Protein AF-A0A7R6PM69-F1 (afdb_monomer_lite)

Structure (mmCIF, N/CA/C/O backbone):
data_AF-A0A7R6PM69-F1
#
_entry.id   AF-A0A7R6PM69-F1
#
loop_
_atom_site.group_PDB
_atom_site.id
_atom_site.type_symbol
_atom_site.label_atom_id
_atom_site.label_alt_id
_atom_site.label_comp_id
_atom_site.label_asym_id
_atom_site.label_entity_id
_atom_site.label_seq_id
_atom_site.pdbx_PDB_ins_code
_atom_site.Cartn_x
_atom_site.Cartn_y
_atom_site.Cartn_z
_atom_site.occupancy
_atom_site.B_iso_or_equiv
_atom_site.auth_seq_id
_atom_site.auth_comp_id
_atom_site.auth_asym_id
_atom_site.auth_atom_id
_atom_site.pdbx_PDB_model_num
ATOM 1 N N . MET A 1 1 ? -10.890 7.562 1.943 1.00 76.69 1 MET A N 1
ATOM 2 C CA . MET A 1 1 ? -9.844 6.746 2.560 1.00 76.69 1 MET A CA 1
ATOM 3 C C . MET A 1 1 ? -8.668 7.676 2.751 1.00 76.69 1 MET A C 1
ATOM 5 O O . MET A 1 1 ? -8.013 7.996 1.766 1.00 76.69 1 MET A O 1
ATOM 9 N N . ALA A 1 2 ? -8.462 8.187 3.966 1.00 86.56 2 ALA A N 1
ATOM 10 C CA . ALA A 1 2 ? -7.334 9.075 4.227 1.00 86.56 2 ALA A CA 1
ATOM 11 C C . ALA A 1 2 ? -6.039 8.353 3.838 1.00 86.56 2 ALA A C 1
ATOM 13 O O . ALA A 1 2 ? -5.880 7.168 4.123 1.00 86.56 2 ALA A O 1
ATOM 14 N N . THR A 1 3 ? -5.160 9.037 3.109 1.00 90.19 3 THR A N 1
ATOM 15 C CA . THR A 1 3 ? -3.981 8.410 2.509 1.00 90.19 3 THR A CA 1
ATOM 16 C C . THR A 1 3 ? -2.705 9.037 3.047 1.00 90.19 3 THR A C 1
ATOM 18 O O . THR A 1 3 ? -2.580 10.262 3.080 1.00 90.19 3 THR A O 1
ATOM 21 N N . TYR A 1 4 ? -1.737 8.197 3.407 1.00 93.62 4 TYR A N 1
ATOM 22 C CA . TYR A 1 4 ? -0.440 8.608 3.933 1.00 93.62 4 TYR A CA 1
ATOM 23 C C . TYR A 1 4 ? 0.690 7.923 3.171 1.00 93.62 4 TYR A C 1
ATOM 25 O O . TYR A 1 4 ? 0.629 6.723 2.914 1.00 93.62 4 TYR A O 1
ATOM 33 N N . TRP A 1 5 ? 1.736 8.680 2.852 1.00 94.69 5 TRP A N 1
ATOM 34 C CA . TRP A 1 5 ? 2.921 8.183 2.157 1.00 94.69 5 TRP A CA 1
ATOM 35 C C . TRP A 1 5 ? 4.123 8.190 3.095 1.00 94.69 5 TRP A C 1
ATOM 37 O O . TRP A 1 5 ? 4.420 9.205 3.726 1.00 94.69 5 TRP A O 1
ATOM 47 N N . HIS A 1 6 ? 4.825 7.064 3.159 1.00 95.25 6 HIS A N 1
ATOM 48 C CA . HIS A 1 6 ? 6.023 6.860 3.966 1.00 95.25 6 HIS A CA 1
ATOM 49 C C . HIS A 1 6 ? 7.141 6.400 3.043 1.00 95.25 6 HIS A C 1
ATOM 51 O O . HIS A 1 6 ? 6.969 5.440 2.302 1.00 95.25 6 HIS A O 1
ATOM 57 N N . PHE A 1 7 ? 8.286 7.070 3.098 1.00 94.12 7 PHE A N 1
ATOM 58 C CA . PHE A 1 7 ? 9.492 6.658 2.384 1.00 94.12 7 PHE A CA 1
ATOM 59 C C . PHE A 1 7 ? 10.497 6.195 3.429 1.00 94.12 7 PHE A C 1
ATOM 61 O O . PHE A 1 7 ? 10.765 6.924 4.386 1.00 94.12 7 PHE A O 1
ATOM 68 N N . THR A 1 8 ? 10.993 4.971 3.291 1.00 94.88 8 THR A N 1
ATOM 69 C CA . THR A 1 8 ? 11.874 4.352 4.284 1.00 94.88 8 THR A CA 1
ATOM 70 C C . THR A 1 8 ? 12.958 3.540 3.595 1.00 94.88 8 THR A C 1
ATOM 72 O O . THR A 1 8 ? 12.779 3.087 2.465 1.00 94.88 8 THR A O 1
ATOM 75 N N . LYS A 1 9 ? 14.096 3.373 4.262 1.00 94.31 9 LYS A N 1
ATOM 76 C CA . LYS A 1 9 ? 15.147 2.469 3.800 1.00 94.31 9 LYS A CA 1
ATOM 77 C C . LYS A 1 9 ? 14.794 1.027 4.157 1.00 94.31 9 LYS A C 1
ATOM 79 O O . LYS A 1 9 ? 14.044 0.781 5.100 1.00 94.31 9 LYS A O 1
ATOM 84 N N . SER A 1 10 ? 15.373 0.077 3.427 1.00 92.31 10 SER A N 1
ATOM 85 C CA . SER A 1 10 ? 15.152 -1.357 3.658 1.00 92.31 10 SER A CA 1
ATOM 86 C C . SER A 1 10 ? 15.469 -1.795 5.101 1.00 92.31 10 SER A C 1
ATOM 88 O O . SER A 1 10 ? 14.708 -2.553 5.694 1.00 92.31 10 SER A O 1
ATOM 90 N N . ASP A 1 11 ? 16.519 -1.245 5.718 1.00 93.69 11 ASP A N 1
ATOM 91 C CA . ASP A 1 11 ? 16.922 -1.539 7.103 1.00 93.69 11 ASP A CA 1
ATOM 92 C C . ASP A 1 11 ? 16.008 -0.916 8.176 1.00 93.69 11 ASP A C 1
ATOM 94 O O . ASP A 1 11 ? 16.029 -1.330 9.336 1.00 93.69 11 ASP A O 1
ATOM 98 N N . GLU A 1 12 ? 15.166 0.047 7.800 1.00 94.62 12 GLU A N 1
ATOM 99 C CA . GLU A 1 12 ? 14.210 0.721 8.685 1.00 94.62 12 GLU A CA 1
ATOM 100 C C . GLU A 1 12 ? 12.764 0.224 8.503 1.00 94.62 12 GLU A C 1
ATOM 102 O O . GLU A 1 12 ? 11.882 0.596 9.285 1.00 94.62 12 GLU A O 1
ATOM 107 N N . PHE A 1 13 ? 12.515 -0.633 7.507 1.00 94.50 13 PHE A N 1
ATOM 108 C CA . PHE A 1 13 ? 11.180 -1.076 7.103 1.00 94.50 13 PHE A CA 1
ATOM 109 C C . PHE A 1 13 ? 10.368 -1.673 8.262 1.00 94.50 13 PHE A C 1
ATOM 111 O O . PHE A 1 13 ? 9.280 -1.186 8.570 1.00 94.50 13 PHE A O 1
ATOM 118 N N . GLU A 1 14 ? 10.913 -2.668 8.964 1.00 95.75 14 GLU A N 1
ATOM 119 C CA . GLU A 1 14 ? 10.219 -3.350 10.069 1.00 95.75 14 GLU A CA 1
ATOM 120 C C . GLU A 1 14 ? 9.852 -2.395 11.213 1.00 95.75 14 GLU A C 1
ATOM 122 O O . GLU A 1 14 ? 8.760 -2.464 11.793 1.00 95.75 14 GLU A O 1
ATOM 127 N N . ASN A 1 15 ? 10.741 -1.441 11.502 1.00 96.56 15 ASN A N 1
ATOM 128 C CA . ASN A 1 15 ? 10.492 -0.410 12.503 1.00 96.56 15 ASN A CA 1
ATOM 129 C C . ASN A 1 15 ? 9.356 0.516 12.054 1.00 96.56 15 ASN A C 1
ATOM 131 O O . ASN A 1 15 ? 8.470 0.827 12.852 1.00 96.56 15 ASN A O 1
ATOM 135 N N . LYS A 1 16 ? 9.337 0.916 10.775 1.00 96.69 16 LYS A N 1
ATOM 136 C CA . LYS A 1 16 ? 8.274 1.754 10.206 1.00 96.69 16 LYS A CA 1
ATOM 137 C C . LYS A 1 16 ? 6.917 1.049 10.236 1.00 96.69 16 LYS A C 1
ATOM 139 O O . LYS A 1 16 ? 5.933 1.655 10.658 1.00 96.69 16 LYS A O 1
ATOM 144 N N . ILE A 1 17 ? 6.854 -0.223 9.843 1.00 96.88 17 ILE A N 1
ATOM 145 C CA . ILE A 1 17 ? 5.620 -1.020 9.898 1.00 96.88 17 ILE A CA 1
ATOM 146 C C . ILE A 1 17 ? 5.117 -1.144 11.337 1.00 96.88 17 ILE A C 1
ATOM 148 O O . ILE A 1 17 ? 3.930 -0.934 11.593 1.00 96.88 17 ILE A O 1
ATOM 152 N N . SER A 1 18 ? 6.013 -1.426 12.284 1.00 96.25 18 SER A N 1
ATOM 153 C CA . SER A 1 18 ? 5.668 -1.532 13.705 1.00 96.25 18 SER A CA 1
ATOM 154 C C . SER A 1 18 ? 5.126 -0.215 14.268 1.00 96.25 18 SER A C 1
ATOM 156 O O . SER A 1 18 ? 4.111 -0.217 14.963 1.00 96.25 18 SER A O 1
ATOM 158 N N . GLU A 1 19 ? 5.751 0.916 13.926 1.00 96.19 19 GLU A N 1
ATOM 159 C CA . GLU A 1 19 ? 5.307 2.256 14.330 1.00 96.19 19 GLU A CA 1
ATOM 160 C C . GLU A 1 19 ? 3.880 2.562 13.848 1.00 96.19 19 GLU A C 1
ATOM 162 O O . GLU A 1 19 ? 3.085 3.146 14.585 1.00 96.19 19 GLU A O 1
ATOM 167 N N . ILE A 1 20 ? 3.545 2.178 12.611 1.00 95.31 20 ILE A N 1
ATOM 168 C CA . ILE A 1 20 ? 2.207 2.386 12.046 1.00 95.31 20 ILE A CA 1
ATOM 169 C C . ILE A 1 20 ? 1.204 1.449 12.724 1.00 95.31 20 ILE A C 1
ATOM 171 O O . ILE A 1 20 ? 0.188 1.922 13.227 1.00 95.31 20 ILE A O 1
ATOM 175 N N . LYS A 1 21 ? 1.497 0.144 12.805 1.00 95.06 21 LYS A N 1
ATOM 176 C CA . LYS A 1 21 ? 0.588 -0.852 13.401 1.00 95.06 21 LYS A CA 1
ATOM 177 C C . LYS A 1 21 ? 0.236 -0.545 14.857 1.00 95.06 21 LYS A C 1
ATOM 179 O O . LYS A 1 21 ? -0.898 -0.757 15.256 1.00 95.06 21 LYS A O 1
ATOM 184 N N . GLN A 1 22 ? 1.157 0.012 15.643 1.00 95.38 22 GLN A N 1
ATOM 185 C CA . GLN A 1 22 ? 0.880 0.397 17.036 1.00 95.38 22 GLN A CA 1
ATOM 186 C C . GLN A 1 22 ? -0.194 1.489 17.183 1.00 95.38 22 GLN A C 1
ATOM 188 O O . GLN A 1 22 ? -0.733 1.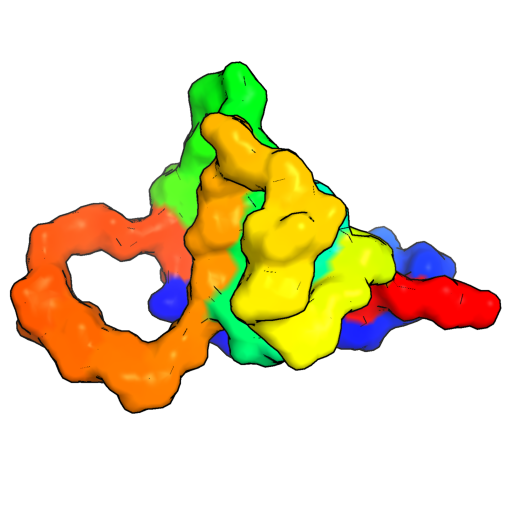664 18.274 1.00 95.38 22 GLN A O 1
ATOM 193 N N . LYS A 1 23 ? -0.510 2.228 16.112 1.00 94.88 23 LYS A N 1
ATOM 194 C CA . LYS A 1 23 ? -1.529 3.289 16.117 1.00 94.88 23 LYS A CA 1
ATOM 195 C C . LYS A 1 23 ? -2.936 2.765 15.810 1.00 94.88 23 LYS A C 1
ATOM 197 O O . LYS A 1 23 ? -3.893 3.508 16.012 1.00 94.88 23 LYS A O 1
ATOM 202 N N . PHE A 1 24 ? -3.074 1.520 15.341 1.00 93.00 24 PHE A N 1
ATOM 203 C CA . PHE A 1 24 ? -4.339 0.976 14.844 1.00 93.00 24 PHE A CA 1
ATOM 204 C C . PHE A 1 24 ? -4.596 -0.437 15.375 1.00 93.00 24 PHE A C 1
ATOM 206 O O . PHE A 1 24 ? -3.796 -1.342 15.167 1.00 93.00 24 PHE A O 1
ATOM 213 N N . GLU A 1 25 ? -5.748 -0.645 16.014 1.00 87.81 25 GLU A N 1
ATOM 214 C CA . GLU A 1 25 ? -6.159 -1.971 16.507 1.00 87.81 25 GLU A CA 1
ATOM 215 C C . GLU A 1 25 ? -6.541 -2.937 15.372 1.00 87.81 25 GLU A C 1
ATOM 217 O O . GLU A 1 25 ? -6.365 -4.146 15.503 1.00 87.81 25 GLU A O 1
ATOM 222 N N . ASP A 1 26 ? -7.043 -2.405 14.254 1.00 92.94 26 ASP A N 1
ATOM 223 C CA . ASP A 1 26 ? -7.510 -3.165 13.095 1.00 92.94 26 ASP A CA 1
ATOM 224 C C . ASP A 1 26 ? -6.751 -2.740 11.833 1.00 92.94 26 ASP A C 1
ATOM 226 O O . ASP A 1 26 ? -7.064 -1.723 11.202 1.00 92.94 26 ASP A O 1
ATOM 230 N N . CYS A 1 27 ? -5.711 -3.507 11.505 1.00 94.19 27 CYS A N 1
ATOM 231 C CA . CYS A 1 27 ? -4.765 -3.170 10.455 1.00 94.19 27 CYS A CA 1
ATOM 232 C C . CYS A 1 27 ? -4.309 -4.401 9.667 1.00 94.19 27 CYS A C 1
ATOM 234 O O . CYS A 1 27 ? -3.845 -5.385 10.249 1.00 94.19 27 CYS A O 1
ATOM 236 N N . SER A 1 28 ? -4.363 -4.311 8.340 1.00 95.56 28 SER A N 1
ATOM 237 C CA . SER A 1 28 ? -3.770 -5.286 7.426 1.00 95.5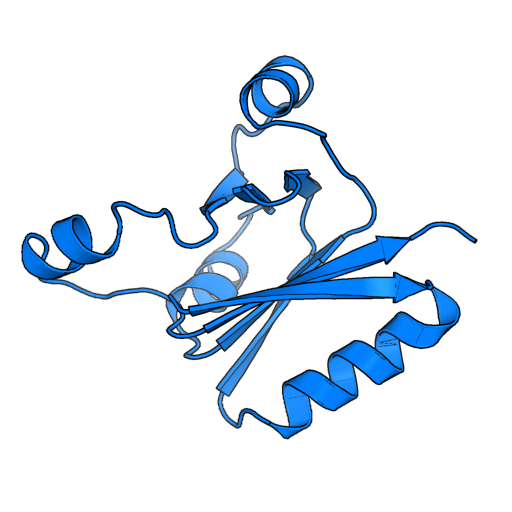6 28 SER A CA 1
ATOM 238 C C . SER A 1 28 ? -2.466 -4.772 6.817 1.00 95.56 28 SER A C 1
ATOM 240 O O . SER A 1 28 ? -2.217 -3.569 6.730 1.00 95.56 28 SER A O 1
ATOM 242 N N . LEU A 1 29 ? -1.612 -5.705 6.400 1.00 96.19 29 LEU A N 1
ATOM 243 C CA . LEU A 1 29 ? -0.359 -5.431 5.702 1.00 96.19 29 LEU A CA 1
ATOM 244 C C . LEU A 1 29 ? -0.344 -6.222 4.398 1.00 96.19 29 LEU A C 1
ATOM 246 O O . LEU A 1 29 ? -0.631 -7.420 4.419 1.00 96.19 29 LEU A O 1
ATOM 250 N N . ILE A 1 30 ? -0.024 -5.553 3.293 1.00 95.44 30 ILE A N 1
ATOM 251 C CA . ILE A 1 30 ? -0.075 -6.134 1.953 1.00 95.44 30 ILE A CA 1
ATOM 252 C C . ILE A 1 30 ? 1.101 -5.635 1.118 1.00 95.44 30 ILE A C 1
ATOM 254 O O . ILE A 1 30 ? 1.441 -4.452 1.155 1.00 95.44 30 ILE A O 1
ATOM 258 N N . GLU A 1 31 ? 1.704 -6.540 0.358 1.00 95.12 31 GLU A N 1
ATOM 259 C CA . GLU A 1 31 ? 2.738 -6.213 -0.618 1.00 95.12 31 GLU A CA 1
ATOM 260 C C . GLU A 1 31 ? 2.109 -5.784 -1.946 1.00 95.12 31 GLU A C 1
ATOM 262 O O . GLU A 1 31 ? 1.134 -6.378 -2.410 1.00 95.12 31 GLU A O 1
ATOM 267 N N . ALA A 1 32 ? 2.658 -4.741 -2.553 1.00 94.44 32 ALA A N 1
ATOM 268 C CA . ALA A 1 32 ? 2.288 -4.286 -3.880 1.00 94.44 32 ALA A CA 1
ATOM 269 C C . ALA A 1 32 ? 3.234 -4.864 -4.932 1.00 94.44 32 ALA A C 1
ATOM 271 O O . ALA A 1 32 ? 4.452 -4.794 -4.782 1.00 94.44 32 ALA A O 1
ATOM 272 N N . ASP A 1 33 ? 2.664 -5.297 -6.056 1.00 92.31 33 ASP A N 1
ATOM 273 C CA . ASP A 1 33 ? 3.436 -5.637 -7.255 1.00 92.31 33 ASP A CA 1
ATOM 274 C C . ASP A 1 33 ? 4.139 -4.381 -7.802 1.00 92.31 33 ASP A C 1
ATOM 276 O O . ASP A 1 33 ? 5.281 -4.434 -8.268 1.00 92.31 33 ASP A O 1
ATOM 280 N N . LEU A 1 34 ? 3.450 -3.235 -7.729 1.00 93.25 34 LEU A N 1
ATOM 281 C CA . LEU A 1 34 ? 3.955 -1.945 -8.184 1.00 93.25 34 LEU A CA 1
ATOM 282 C C . LEU A 1 34 ? 3.292 -0.784 -7.436 1.00 93.25 34 LEU A C 1
ATOM 284 O O . LEU A 1 34 ? 2.066 -0.675 -7.393 1.00 93.25 34 LEU A O 1
ATOM 288 N N . ILE A 1 35 ? 4.099 0.143 -6.927 1.00 94.00 35 ILE A N 1
ATOM 289 C CA . ILE A 1 35 ? 3.631 1.421 -6.388 1.00 94.00 35 ILE A CA 1
ATOM 290 C C . ILE A 1 35 ? 3.663 2.478 -7.492 1.00 94.00 35 ILE A C 1
ATOM 292 O O . ILE A 1 35 ? 4.686 2.692 -8.136 1.00 94.00 35 ILE A O 1
ATOM 296 N N . VAL A 1 36 ? 2.561 3.199 -7.678 1.00 92.75 36 VAL A N 1
ATOM 297 C CA . VAL A 1 36 ? 2.498 4.366 -8.562 1.00 92.75 36 VAL A CA 1
ATOM 298 C C . VAL A 1 36 ? 2.586 5.619 -7.704 1.00 92.75 36 VAL A C 1
ATOM 300 O O . VAL A 1 36 ? 1.679 5.936 -6.929 1.00 92.75 36 VAL A O 1
ATOM 303 N N . LYS A 1 37 ? 3.707 6.330 -7.808 1.00 87.12 37 LYS A N 1
ATOM 304 C CA . LYS A 1 37 ? 4.050 7.431 -6.905 1.00 87.12 37 LYS A CA 1
ATOM 305 C C . LYS A 1 37 ? 2.943 8.489 -6.844 1.00 87.12 37 LYS A C 1
ATOM 307 O O . LYS A 1 37 ? 2.585 9.074 -7.857 1.00 87.12 37 LYS A O 1
ATOM 312 N N . ASN A 1 38 ? 2.462 8.788 -5.634 1.00 85.44 38 ASN A N 1
ATOM 313 C CA . ASN A 1 38 ? 1.372 9.734 -5.342 1.00 85.44 38 ASN A CA 1
ATOM 314 C C . ASN A 1 38 ? -0.015 9.357 -5.896 1.00 85.44 38 ASN A C 1
ATOM 316 O O . ASN A 1 38 ? -0.963 10.103 -5.658 1.00 85.44 38 ASN A O 1
ATOM 320 N N . GLU A 1 39 ? -0.157 8.230 -6.591 1.00 90.00 39 GLU A N 1
ATOM 321 C CA . GLU A 1 39 ? -1.418 7.824 -7.220 1.00 90.00 39 GLU A CA 1
ATOM 322 C C . GLU A 1 39 ? -2.026 6.585 -6.567 1.00 90.00 39 GLU A C 1
ATOM 324 O O . GLU A 1 39 ? -3.244 6.512 -6.429 1.00 90.00 39 GLU A O 1
ATOM 329 N N . GLY A 1 40 ? -1.211 5.619 -6.139 1.00 92.75 40 GLY A N 1
ATOM 330 C CA . GLY A 1 40 ? -1.706 4.388 -5.532 1.00 92.75 40 GLY A CA 1
ATOM 331 C C . GLY A 1 40 ? -0.750 3.214 -5.683 1.00 92.75 40 GLY A C 1
ATOM 332 O O . GLY A 1 40 ? 0.459 3.397 -5.823 1.00 92.75 40 GLY A O 1
ATOM 333 N N . ALA A 1 41 ? -1.293 2.002 -5.676 1.00 94.25 41 ALA A N 1
ATOM 334 C CA . ALA A 1 41 ? -0.528 0.785 -5.919 1.00 94.25 41 ALA A CA 1
ATOM 335 C C . ALA A 1 41 ? -1.374 -0.297 -6.592 1.00 94.25 41 ALA A C 1
ATOM 337 O O . ALA A 1 41 ? -2.578 -0.396 -6.355 1.00 94.25 41 ALA A O 1
ATOM 338 N N . PHE A 1 42 ? -0.722 -1.131 -7.393 1.00 93.12 42 PHE A N 1
ATOM 339 C CA . PHE A 1 42 ? -1.277 -2.383 -7.884 1.00 93.12 42 PHE A CA 1
ATOM 340 C C . PHE A 1 42 ? -0.978 -3.492 -6.881 1.00 93.12 42 PHE A C 1
ATOM 342 O O . PHE A 1 42 ? 0.179 -3.765 -6.564 1.00 93.12 42 PHE A O 1
ATOM 349 N N . VAL A 1 43 ? -2.038 -4.122 -6.385 1.00 92.50 43 VAL A N 1
ATOM 350 C CA . VAL A 1 43 ? -1.983 -5.209 -5.410 1.00 92.50 43 VAL A CA 1
ATOM 351 C C . VAL A 1 43 ? -2.606 -6.444 -6.034 1.00 92.50 43 VAL A C 1
ATOM 353 O O . VAL A 1 43 ? -3.737 -6.391 -6.521 1.00 92.50 43 VAL A O 1
ATOM 356 N N . ARG A 1 44 ? -1.879 -7.558 -6.030 1.00 89.94 44 ARG A N 1
ATOM 357 C CA . ARG A 1 44 ? -2.378 -8.816 -6.577 1.00 89.94 44 ARG A CA 1
ATOM 358 C C . ARG A 1 44 ? -3.411 -9.451 -5.652 1.00 89.94 44 ARG A C 1
ATOM 360 O O . ARG A 1 44 ? -3.220 -9.477 -4.441 1.00 89.94 44 ARG A O 1
ATOM 367 N N . ILE A 1 45 ? -4.487 -9.978 -6.236 1.00 88.12 45 ILE A N 1
ATOM 368 C CA . ILE A 1 45 ? -5.526 -10.730 -5.526 1.00 88.12 45 ILE A CA 1
ATOM 369 C C . ILE A 1 45 ? -5.608 -12.122 -6.136 1.00 88.12 45 ILE A C 1
ATOM 371 O O . ILE A 1 45 ? -6.197 -12.309 -7.200 1.00 88.12 45 ILE A O 1
ATOM 375 N N . GLU A 1 46 ? -5.026 -13.106 -5.459 1.00 88.44 46 GLU A N 1
ATOM 376 C CA . GLU A 1 46 ? -5.043 -14.496 -5.922 1.00 88.44 46 GLU A CA 1
ATOM 377 C C . GLU A 1 46 ? -6.168 -15.287 -5.250 1.00 88.44 46 GLU A C 1
ATOM 379 O O . GLU A 1 46 ? -6.716 -16.232 -5.823 1.00 88.44 46 GLU A O 1
ATOM 384 N N . ASN A 1 47 ? -6.540 -14.899 -4.028 1.00 89.19 47 ASN A N 1
ATOM 385 C CA . ASN A 1 47 ? -7.532 -15.603 -3.231 1.00 89.19 47 ASN A CA 1
ATOM 386 C C . ASN A 1 47 ? -8.410 -14.653 -2.388 1.00 89.19 47 ASN A C 1
ATOM 388 O O . ASN A 1 47 ? -8.277 -13.429 -2.404 1.00 89.19 47 ASN A O 1
ATOM 392 N N . LYS A 1 48 ? -9.359 -15.243 -1.650 1.00 89.69 48 LYS A N 1
ATOM 393 C CA . LYS A 1 48 ? -10.300 -14.511 -0.789 1.00 89.69 48 LYS A CA 1
ATOM 394 C C . LYS A 1 48 ? -9.596 -13.744 0.333 1.00 89.69 48 LYS A C 1
ATOM 396 O O . LYS A 1 48 ? -10.018 -12.637 0.636 1.00 89.69 48 LYS A O 1
ATOM 401 N N . GLU A 1 49 ? -8.558 -14.312 0.937 1.00 91.06 49 GLU A N 1
ATOM 402 C CA . GLU A 1 49 ? -7.831 -13.692 2.049 1.00 91.06 49 GLU A CA 1
ATOM 403 C C . GLU A 1 49 ? -7.148 -12.389 1.609 1.00 91.06 49 GLU A C 1
ATOM 405 O O . GLU A 1 49 ? -7.173 -11.401 2.340 1.00 91.06 49 GLU A O 1
ATOM 410 N N . ASP A 1 50 ? -6.610 -12.348 0.386 1.00 88.88 50 ASP A N 1
ATOM 411 C CA . ASP A 1 50 ? -6.009 -11.132 -0.177 1.00 88.88 50 ASP A CA 1
ATOM 412 C C . ASP A 1 50 ? -7.054 -10.017 -0.323 1.00 88.88 50 ASP A C 1
ATOM 414 O O . ASP A 1 50 ? -6.827 -8.871 0.070 1.00 88.88 50 ASP A O 1
ATOM 418 N N . ALA A 1 51 ? -8.244 -10.368 -0.820 1.00 87.31 51 ALA A N 1
ATOM 419 C CA . ALA A 1 51 ? -9.360 -9.433 -0.920 1.00 87.31 51 ALA A CA 1
ATOM 420 C C . ALA A 1 51 ? -9.841 -8.963 0.465 1.00 87.31 51 ALA A C 1
ATOM 422 O O . ALA A 1 51 ? -10.144 -7.782 0.649 1.00 87.31 51 ALA A O 1
ATOM 423 N N . GLU A 1 52 ? -9.889 -9.860 1.452 1.00 90.12 52 GLU A N 1
ATOM 424 C CA . GLU A 1 52 ? -10.287 -9.534 2.825 1.00 90.12 52 GLU A CA 1
ATOM 425 C C . GLU A 1 52 ? -9.311 -8.558 3.489 1.00 90.12 52 GLU A C 1
ATOM 427 O O . GLU A 1 52 ? -9.762 -7.604 4.126 1.00 90.12 52 GLU A O 1
ATOM 432 N N . LYS A 1 53 ? -7.998 -8.709 3.262 1.00 90.44 53 LYS A N 1
ATOM 433 C CA . LYS A 1 53 ? -6.978 -7.771 3.761 1.00 90.44 53 LYS A CA 1
ATOM 434 C C . LYS A 1 53 ? -7.231 -6.337 3.288 1.00 90.44 53 LYS A C 1
ATOM 436 O O . LYS A 1 53 ? -7.011 -5.406 4.057 1.00 90.44 53 LYS A O 1
ATOM 441 N N . ILE A 1 54 ? -7.718 -6.139 2.062 1.00 87.69 54 ILE A N 1
ATOM 442 C CA . ILE A 1 54 ? -8.016 -4.798 1.524 1.00 87.69 54 ILE A CA 1
ATOM 443 C C . ILE A 1 54 ? -9.372 -4.275 2.011 1.00 87.69 54 ILE A C 1
ATOM 445 O O . ILE A 1 54 ? -9.514 -3.089 2.313 1.00 87.69 54 ILE A O 1
ATOM 449 N N . LEU A 1 55 ? -10.391 -5.138 2.029 1.00 85.94 55 LEU A N 1
ATOM 450 C CA . LEU A 1 55 ? -11.788 -4.708 2.126 1.00 85.94 55 LEU A CA 1
ATOM 451 C C . LEU A 1 55 ? -12.369 -4.755 3.542 1.00 85.94 55 LEU A C 1
ATOM 453 O O . LEU A 1 55 ? -13.342 -4.049 3.801 1.00 85.94 55 LEU A O 1
ATOM 457 N N . LEU A 1 56 ? -11.828 -5.591 4.434 1.00 89.75 56 LEU A N 1
ATOM 458 C CA . LEU A 1 56 ? -12.431 -5.862 5.746 1.00 89.75 56 LEU A CA 1
ATOM 459 C C . LEU A 1 56 ? -11.710 -5.207 6.928 1.00 89.75 56 LEU A C 1
ATOM 461 O O . LEU A 1 56 ? -12.184 -5.334 8.054 1.00 89.75 56 LEU A O 1
ATOM 465 N N . HIS A 1 57 ? -10.616 -4.487 6.682 1.00 90.50 57 HIS A N 1
ATOM 466 C CA . HIS A 1 57 ? -9.859 -3.784 7.716 1.00 90.50 57 HIS A CA 1
ATOM 467 C C . HIS A 1 57 ? -10.081 -2.273 7.649 1.00 90.50 57 HIS A C 1
ATOM 469 O O . HIS A 1 57 ? -10.174 -1.686 6.570 1.00 90.50 57 HIS A O 1
ATOM 475 N N . ASN A 1 58 ? -10.131 -1.620 8.811 1.00 90.88 58 ASN A N 1
ATOM 476 C CA . ASN A 1 58 ? -10.236 -0.163 8.897 1.00 90.88 58 ASN A CA 1
ATOM 477 C C . ASN A 1 58 ? -8.972 0.548 8.394 1.00 90.88 58 ASN A C 1
ATOM 479 O O . ASN A 1 58 ? -9.091 1.636 7.827 1.00 90.88 58 ASN A O 1
ATOM 483 N N . THR A 1 59 ? -7.797 -0.059 8.566 1.00 93.38 59 THR A N 1
ATOM 484 C CA . THR A 1 59 ? -6.521 0.476 8.081 1.00 93.38 59 THR A CA 1
ATOM 485 C C . THR A 1 59 ? -5.798 -0.565 7.236 1.00 93.38 59 THR A C 1
ATOM 487 O O . THR A 1 59 ? -5.632 -1.706 7.658 1.00 93.38 59 THR A O 1
ATOM 490 N N . VAL A 1 60 ? -5.304 -0.161 6.069 1.00 95.06 60 VAL A N 1
ATOM 491 C CA . VAL A 1 60 ? -4.440 -0.995 5.225 1.00 95.06 60 VAL A CA 1
ATOM 492 C C . VAL A 1 60 ? -3.064 -0.354 5.090 1.00 95.06 60 VAL A C 1
ATOM 494 O O . VAL A 1 60 ? -2.938 0.850 4.858 1.00 95.06 60 VAL A O 1
ATOM 497 N N . ILE A 1 61 ? -2.018 -1.157 5.244 1.00 96.94 61 ILE A N 1
ATOM 498 C CA . ILE A 1 61 ? -0.645 -0.775 4.926 1.00 96.94 61 ILE A CA 1
ATOM 499 C C . ILE A 1 61 ? -0.257 -1.505 3.646 1.00 96.9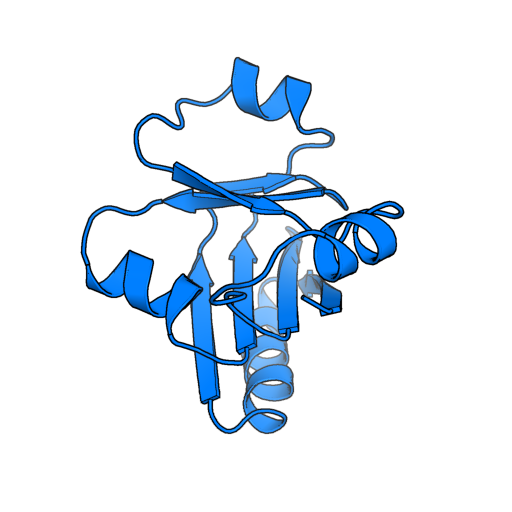4 61 ILE A C 1
ATOM 501 O O . ILE A 1 61 ? -0.256 -2.733 3.612 1.00 96.94 61 ILE A O 1
ATOM 505 N N . ILE A 1 62 ? 0.084 -0.748 2.609 1.00 96.56 62 ILE A N 1
ATOM 506 C CA . ILE A 1 62 ? 0.555 -1.272 1.329 1.00 96.56 62 ILE A CA 1
ATOM 507 C C . ILE A 1 62 ? 2.029 -0.922 1.198 1.00 96.56 62 ILE A C 1
ATOM 509 O O . ILE A 1 62 ? 2.381 0.255 1.267 1.00 96.56 62 ILE A O 1
ATOM 513 N N . TYR A 1 63 ? 2.893 -1.916 1.016 1.00 96.88 63 TYR A N 1
ATOM 514 C CA . TYR A 1 63 ? 4.332 -1.698 0.891 1.00 96.88 63 TYR A CA 1
ATOM 515 C C . TYR A 1 63 ? 4.899 -2.256 -0.409 1.00 96.88 63 TYR A C 1
ATOM 517 O O . TYR A 1 63 ? 4.317 -3.148 -1.012 1.00 96.88 63 TYR A O 1
ATOM 525 N N . GLY A 1 64 ? 6.044 -1.730 -0.836 1.00 95.31 64 GLY A N 1
ATOM 526 C CA . GLY A 1 64 ? 6.733 -2.217 -2.025 1.00 95.31 64 GLY A CA 1
ATOM 527 C C . GLY A 1 64 ? 7.989 -1.416 -2.348 1.00 95.31 64 GLY A C 1
ATOM 528 O O . GLY A 1 64 ? 8.177 -0.295 -1.867 1.00 95.31 64 GLY A O 1
ATOM 529 N N . GLU A 1 65 ? 8.842 -2.012 -3.173 1.00 94.38 65 GLU A N 1
ATOM 530 C CA . GLU A 1 65 ? 10.103 -1.431 -3.658 1.00 94.38 65 GLU A CA 1
ATOM 531 C C . GLU A 1 65 ? 10.045 -1.020 -5.138 1.00 94.38 65 GLU A C 1
ATOM 533 O O . GLU A 1 65 ? 10.757 -0.111 -5.566 1.00 94.38 65 GLU A O 1
ATOM 538 N N . ASN A 1 66 ? 9.154 -1.640 -5.918 1.00 91.69 66 ASN A N 1
ATOM 539 C CA . ASN A 1 66 ? 8.953 -1.313 -7.325 1.00 91.69 66 ASN A CA 1
ATOM 540 C C . ASN A 1 66 ? 8.091 -0.057 -7.452 1.00 91.69 66 ASN A C 1
ATOM 542 O O . ASN A 1 66 ? 6.948 -0.031 -6.989 1.00 91.69 66 ASN A O 1
ATOM 546 N N . ILE A 1 67 ? 8.623 0.979 -8.104 1.00 90.88 67 ILE A N 1
ATOM 547 C CA . ILE A 1 67 ? 7.960 2.280 -8.227 1.00 90.88 67 ILE A CA 1
ATOM 548 C C . ILE A 1 67 ? 7.854 2.673 -9.698 1.00 90.88 67 ILE A C 1
ATOM 550 O O . ILE A 1 67 ? 8.852 2.700 -10.417 1.00 90.88 67 ILE A O 1
ATOM 554 N N . ALA A 1 68 ? 6.653 3.054 -10.121 1.00 90.81 68 ALA A N 1
ATOM 555 C CA . ALA A 1 68 ? 6.410 3.753 -11.372 1.00 90.81 68 ALA A CA 1
ATOM 556 C C . ALA A 1 68 ? 6.127 5.240 -11.118 1.00 90.81 68 ALA A C 1
ATOM 558 O O . ALA A 1 68 ? 5.455 5.616 -10.153 1.00 90.81 68 ALA A O 1
ATOM 559 N N . ASP A 1 69 ? 6.609 6.086 -12.028 1.00 85.94 69 ASP A N 1
ATOM 560 C CA . ASP A 1 69 ? 6.428 7.543 -11.966 1.00 85.94 69 ASP A CA 1
ATOM 561 C C . ASP A 1 69 ? 5.036 8.017 -12.419 1.00 85.94 69 ASP A C 1
ATOM 563 O O . ASP A 1 69 ? 4.742 9.207 -12.324 1.00 85.94 69 ASP A O 1
ATOM 567 N N . GLY A 1 70 ? 4.185 7.115 -12.916 1.00 86.19 70 GLY A N 1
ATOM 568 C CA . GLY A 1 70 ? 2.819 7.451 -13.307 1.00 86.19 70 GLY A CA 1
ATOM 569 C C . GLY A 1 70 ? 1.988 6.247 -13.741 1.00 86.19 70 GLY A C 1
ATOM 570 O O . GLY A 1 70 ? 2.526 5.244 -14.224 1.00 86.19 70 GLY A O 1
ATOM 571 N N . TYR A 1 71 ? 0.670 6.358 -13.578 1.00 85.62 71 TYR A N 1
ATOM 572 C CA . TYR A 1 71 ? -0.268 5.255 -13.811 1.00 85.62 71 TYR A CA 1
ATOM 573 C C . TYR A 1 71 ? -0.296 4.776 -15.265 1.00 85.62 71 TYR A C 1
ATOM 575 O O . TYR A 1 71 ? -0.243 3.574 -15.515 1.00 85.62 71 TYR A O 1
ATOM 583 N N . GLU A 1 72 ? -0.314 5.694 -16.237 1.00 85.94 72 GLU A N 1
ATOM 584 C CA . GLU A 1 72 ? -0.355 5.325 -17.661 1.00 85.94 72 GLU A CA 1
ATOM 585 C C . GLU A 1 72 ? 0.862 4.501 -18.082 1.00 85.94 72 GLU A C 1
ATOM 587 O O . GLU A 1 72 ? 0.747 3.552 -18.852 1.00 85.94 72 GLU A O 1
ATOM 592 N N . LYS A 1 73 ? 2.044 4.842 -17.564 1.00 82.19 73 LYS A N 1
ATOM 593 C CA . LYS A 1 73 ? 3.258 4.080 -17.851 1.00 82.19 73 LYS A CA 1
ATOM 594 C C . LYS A 1 73 ? 3.179 2.686 -17.226 1.00 82.19 73 LYS A C 1
ATOM 596 O O . LYS A 1 73 ? 3.473 1.704 -17.898 1.00 82.19 73 LYS A O 1
ATOM 601 N N . ALA A 1 74 ? 2.710 2.604 -15.980 1.00 86.00 74 ALA A N 1
ATOM 602 C CA . ALA A 1 74 ? 2.551 1.346 -15.261 1.00 86.00 74 ALA A CA 1
ATOM 603 C C . ALA A 1 74 ? 1.665 0.345 -16.021 1.00 86.00 74 ALA A C 1
ATOM 605 O O . ALA A 1 74 ? 2.099 -0.774 -16.278 1.00 86.00 74 ALA A O 1
ATOM 606 N N . ILE A 1 75 ? 0.460 0.743 -16.441 1.00 85.12 75 ILE A N 1
ATOM 607 C CA . ILE A 1 75 ? -0.486 -0.171 -17.117 1.00 85.12 75 ILE A CA 1
ATOM 608 C C . ILE A 1 75 ? -0.017 -0.654 -18.494 1.00 85.12 75 ILE A C 1
ATOM 610 O O . ILE A 1 75 ? -0.528 -1.650 -18.994 1.00 85.12 75 ILE A O 1
ATOM 614 N N . ASN A 1 76 ? 0.928 0.052 -19.119 1.00 84.06 76 ASN A N 1
ATOM 615 C CA . ASN A 1 76 ? 1.480 -0.325 -20.419 1.00 84.06 76 ASN A CA 1
ATOM 616 C C . ASN A 1 76 ? 2.690 -1.265 -20.300 1.00 84.06 76 ASN A C 1
ATOM 618 O O . ASN A 1 76 ? 3.003 -1.973 -21.255 1.00 84.06 76 ASN A O 1
ATOM 622 N N . GLU A 1 77 ? 3.385 -1.254 -19.161 1.00 81.69 77 GLU A N 1
ATOM 623 C CA . GLU A 1 77 ? 4.639 -1.992 -18.958 1.00 81.69 77 GLU A CA 1
ATOM 624 C C . GLU A 1 77 ? 4.458 -3.296 -18.164 1.00 81.69 77 GLU A C 1
ATOM 626 O O . GLU A 1 77 ? 5.338 -4.155 -18.202 1.00 81.69 77 GLU A O 1
ATOM 631 N N . PHE A 1 78 ? 3.323 -3.474 -17.483 1.00 76.00 78 PHE A N 1
ATOM 632 C CA . PHE A 1 78 ? 3.080 -4.596 -16.575 1.00 76.00 78 PHE A CA 1
ATOM 633 C C . PHE A 1 78 ? 1.735 -5.283 -16.855 1.00 76.00 78 PHE A C 1
ATOM 635 O O . PHE A 1 78 ? 0.751 -4.638 -17.216 1.00 76.00 78 PHE A O 1
ATOM 642 N N . ASP A 1 79 ? 1.686 -6.606 -16.665 1.00 78.69 79 ASP A N 1
ATOM 643 C CA . ASP A 1 79 ? 0.439 -7.377 -16.710 1.00 78.69 79 ASP A CA 1
ATOM 644 C C . ASP A 1 79 ? -0.238 -7.362 -15.333 1.00 78.69 79 ASP A C 1
ATOM 646 O O . ASP A 1 79 ? 0.317 -7.836 -14.343 1.00 78.69 79 ASP A O 1
ATOM 650 N N . PHE A 1 80 ? -1.455 -6.822 -15.294 1.00 73.88 80 PHE A N 1
ATOM 651 C CA . PHE A 1 80 ? -2.268 -6.654 -14.091 1.00 73.88 80 PHE A CA 1
ATOM 652 C C . PHE A 1 80 ? -3.573 -7.454 -14.138 1.00 73.88 80 PHE A C 1
ATOM 654 O O . PHE A 1 80 ? -4.532 -7.106 -13.450 1.00 73.88 80 PHE A O 1
ATOM 661 N N . SER A 1 81 ? -3.644 -8.523 -14.938 1.00 70.19 81 SER A N 1
ATOM 662 C CA . SER A 1 81 ? -4.867 -9.319 -15.139 1.00 70.19 81 SER A CA 1
ATOM 663 C C . SER A 1 81 ? -5.552 -9.824 -13.852 1.00 70.19 81 SER A C 1
ATOM 665 O O . SER A 1 81 ? -6.752 -10.100 -13.880 1.00 70.19 81 SER A O 1
ATOM 667 N N . GLN A 1 82 ? -4.836 -9.891 -12.722 1.00 69.25 82 GLN A N 1
ATOM 668 C CA . GLN A 1 82 ? -5.368 -10.233 -11.392 1.00 69.25 82 GLN A CA 1
ATOM 669 C C . GLN A 1 82 ? -5.037 -9.198 -10.299 1.00 69.25 82 GLN A C 1
ATOM 671 O O . GLN A 1 82 ? -5.020 -9.526 -9.111 1.00 69.25 82 GLN A O 1
ATOM 676 N N . ALA A 1 83 ? -4.757 -7.948 -10.672 1.00 80.12 83 ALA A N 1
ATOM 677 C CA . ALA A 1 83 ? -4.439 -6.895 -9.714 1.00 80.12 83 ALA A CA 1
ATOM 678 C C . ALA A 1 83 ? -5.615 -5.936 -9.491 1.00 80.12 83 ALA A C 1
ATOM 680 O O . ALA A 1 83 ? -6.350 -5.568 -10.407 1.00 80.12 83 ALA A O 1
ATOM 681 N N . VAL A 1 84 ? -5.753 -5.489 -8.248 1.00 87.94 84 VAL A N 1
ATOM 682 C CA . VAL A 1 84 ? -6.594 -4.360 -7.862 1.00 87.94 84 VAL A CA 1
ATOM 683 C C . VAL A 1 84 ? -5.705 -3.131 -7.756 1.00 87.94 84 VAL A C 1
ATOM 685 O O . VAL A 1 84 ? -4.660 -3.161 -7.107 1.00 87.94 84 VAL A O 1
ATOM 688 N N . PHE A 1 85 ? -6.132 -2.031 -8.371 1.00 90.62 85 PHE A N 1
ATOM 689 C CA . PHE A 1 85 ? -5.494 -0.741 -8.151 1.00 90.62 85 PHE A CA 1
ATOM 690 C C . PHE A 1 85 ? -6.107 -0.065 -6.922 1.00 90.62 85 PHE A C 1
ATOM 692 O O . PHE A 1 85 ? -7.273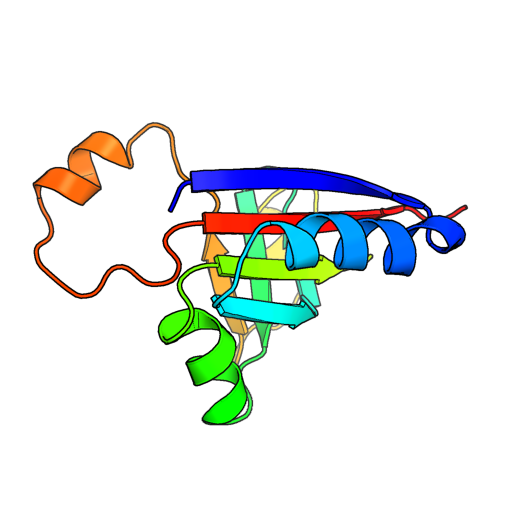 0.336 -6.939 1.00 90.62 85 PHE A O 1
ATOM 699 N N . VAL A 1 86 ? -5.324 0.061 -5.854 1.00 90.06 86 VAL A N 1
ATOM 700 C CA . VAL A 1 86 ? -5.705 0.815 -4.658 1.00 90.06 86 VAL A CA 1
ATOM 701 C C . VAL A 1 86 ? -5.233 2.252 -4.837 1.00 90.06 86 VAL A C 1
ATOM 703 O O . VAL A 1 86 ? -4.051 2.554 -4.677 1.00 90.06 86 VAL A O 1
ATOM 706 N N . SER A 1 87 ? -6.159 3.140 -5.195 1.00 87.81 87 SER A N 1
ATOM 707 C CA . SER A 1 87 ? -5.859 4.551 -5.435 1.00 87.81 87 SER A CA 1
ATOM 708 C C . SER A 1 87 ? -5.716 5.337 -4.133 1.00 87.81 87 SER A C 1
ATOM 710 O O . SER A 1 87 ? -6.548 5.221 -3.227 1.00 87.81 87 SER A O 1
ATOM 712 N N . ALA A 1 88 ? -4.722 6.217 -4.085 1.00 83.19 88 ALA A N 1
ATOM 713 C CA . ALA A 1 88 ? -4.676 7.313 -3.134 1.00 83.19 88 ALA A CA 1
ATOM 714 C C . ALA A 1 88 ? -5.892 8.235 -3.317 1.00 83.19 88 ALA A C 1
ATOM 716 O O . ALA A 1 88 ? -6.465 8.345 -4.403 1.00 83.19 88 ALA A O 1
ATOM 717 N N . GLU A 1 89 ? -6.291 8.915 -2.246 1.00 78.00 89 GLU A N 1
ATOM 718 C CA . GLU A 1 89 ? -7.414 9.845 -2.305 1.00 78.00 89 GLU A CA 1
ATOM 719 C C . GLU A 1 89 ? -7.172 10.974 -3.325 1.00 78.00 89 GLU A C 1
ATOM 721 O O . GLU A 1 89 ? -6.197 11.723 -3.232 1.00 78.00 89 GLU A O 1
ATOM 726 N N . SER A 1 90 ? -8.074 11.105 -4.303 1.00 69.25 90 SER A N 1
ATOM 727 C CA . SER A 1 90 ? -8.017 12.169 -5.307 1.00 69.25 90 SER A CA 1
ATOM 728 C C . SER A 1 90 ? -8.541 13.498 -4.745 1.00 69.25 90 SER A C 1
ATOM 730 O O . SER A 1 90 ? -9.331 13.540 -3.802 1.00 69.25 90 SER A O 1
ATOM 732 N N . LYS A 1 91 ? -8.181 14.616 -5.388 1.00 61.00 91 LYS A N 1
ATOM 733 C CA . LYS A 1 91 ? -8.733 15.943 -5.052 1.00 61.00 91 LYS A CA 1
ATOM 734 C C . LYS A 1 91 ? -10.247 16.064 -5.310 1.00 61.00 91 LYS A C 1
ATOM 736 O O . LYS A 1 91 ? -10.855 17.009 -4.818 1.00 61.00 91 LYS A O 1
ATOM 741 N N . THR A 1 92 ? -10.852 15.157 -6.084 1.00 61.91 92 THR A N 1
ATOM 742 C CA . THR A 1 92 ? -12.305 15.121 -6.357 1.00 61.91 92 THR A CA 1
ATOM 743 C C . THR A 1 92 ? -13.062 14.155 -5.450 1.00 61.91 92 THR A C 1
ATOM 745 O O . THR A 1 92 ? -14.296 14.169 -5.446 1.00 61.91 92 THR A O 1
ATOM 748 N N . ALA A 1 93 ? -12.351 13.371 -4.634 1.00 62.00 93 ALA A N 1
ATOM 749 C CA . ALA A 1 93 ? -12.931 12.327 -3.798 1.00 62.00 93 ALA A CA 1
ATOM 750 C C . ALA A 1 93 ? -14.004 12.855 -2.829 1.00 62.00 93 ALA A C 1
ATOM 752 O O . ALA A 1 93 ? -14.950 12.140 -2.511 1.00 62.00 93 ALA A O 1
ATOM 753 N N . ASP A 1 94 ? -13.923 14.116 -2.395 1.00 59.75 94 ASP A N 1
ATOM 754 C CA . ASP A 1 94 ? -14.933 14.742 -1.529 1.00 59.75 94 ASP A CA 1
ATOM 755 C C . ASP A 1 94 ? -16.312 14.893 -2.187 1.00 59.75 94 ASP A C 1
ATOM 757 O O . ASP A 1 94 ? -17.334 14.912 -1.495 1.00 59.75 94 ASP A O 1
ATOM 761 N N . ILE A 1 95 ? -16.357 15.017 -3.516 1.00 62.97 95 ILE A N 1
ATOM 762 C CA . ILE A 1 95 ? -17.607 15.050 -4.283 1.00 62.97 95 ILE A CA 1
ATOM 763 C C . ILE A 1 95 ? -18.121 13.618 -4.455 1.00 62.97 95 ILE A C 1
ATOM 765 O O . ILE A 1 95 ? -19.288 13.346 -4.184 1.00 62.97 95 ILE A O 1
ATOM 769 N N . GLU A 1 96 ? -17.242 12.688 -4.828 1.00 62.25 96 GLU A N 1
ATOM 770 C CA . GLU A 1 96 ? -17.573 11.276 -5.068 1.00 62.25 96 GLU A CA 1
ATOM 771 C C . GLU A 1 96 ? -18.109 10.582 -3.804 1.00 62.25 96 GLU A C 1
ATOM 773 O O . GLU A 1 96 ? -19.147 9.921 -3.851 1.00 62.25 96 GLU A O 1
ATOM 778 N N . LYS A 1 97 ? -17.494 10.831 -2.640 1.00 62.72 97 LYS A N 1
ATOM 779 C CA . LYS A 1 97 ? -17.939 10.316 -1.330 1.00 62.72 97 LYS A CA 1
ATOM 780 C C . LYS A 1 97 ? -19.317 10.824 -0.899 1.00 62.72 97 LYS A C 1
ATOM 782 O O . LYS A 1 97 ? -19.971 10.187 -0.081 1.00 62.72 97 LYS A O 1
ATOM 787 N N . LYS A 1 98 ? -19.765 11.979 -1.408 1.00 62.69 98 LYS A N 1
ATOM 788 C CA . LYS A 1 98 ? -21.113 12.518 -1.135 1.00 62.69 98 LYS A CA 1
ATOM 789 C C . LYS A 1 98 ? -22.177 11.938 -2.065 1.00 62.69 98 LYS A C 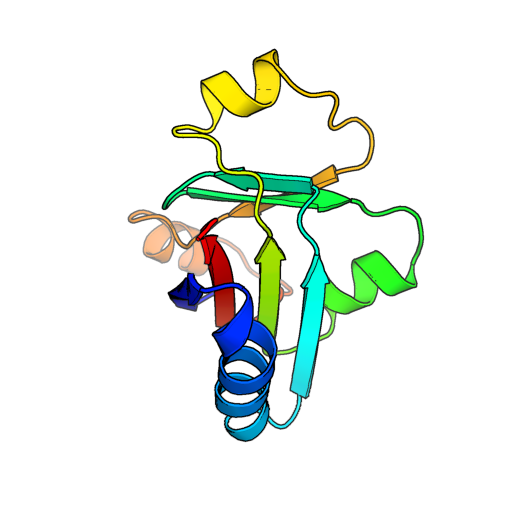1
ATOM 791 O O . LYS A 1 98 ? -23.360 12.029 -1.750 1.00 62.69 98 LYS A O 1
ATOM 796 N N . LEU A 1 99 ? -21.766 11.387 -3.206 1.00 55.97 99 LEU A N 1
ATOM 797 C CA . LEU A 1 99 ? -22.658 10.893 -4.255 1.00 55.97 99 LEU A CA 1
ATOM 798 C C . LEU A 1 99 ? -22.870 9.375 -4.196 1.00 55.97 99 LEU A C 1
ATOM 800 O O . LEU A 1 99 ? -23.835 8.879 -4.773 1.00 55.97 99 LEU A O 1
ATOM 804 N N . ILE A 1 100 ? -21.998 8.640 -3.502 1.00 57.69 100 ILE A N 1
ATOM 805 C CA . ILE A 1 100 ? -22.011 7.175 -3.453 1.00 57.69 100 ILE A CA 1
ATOM 806 C C . ILE A 1 100 ? -22.350 6.703 -2.030 1.00 57.69 100 ILE A C 1
ATOM 808 O O . ILE A 1 100 ? -21.717 7.094 -1.055 1.00 57.69 100 ILE A O 1
ATOM 812 N N . SER A 1 101 ? -23.360 5.839 -1.912 1.00 47.28 101 SER A N 1
ATOM 813 C CA . SER A 1 101 ? -23.777 5.180 -0.667 1.00 47.28 101 SER A CA 1
ATOM 814 C C . SER A 1 101 ? -23.349 3.707 -0.706 1.00 47.28 101 SER A C 1
ATOM 816 O O . SER A 1 101 ? -23.750 2.989 -1.620 1.00 47.28 101 SER A O 1
ATOM 818 N N . GLY A 1 102 ? -22.525 3.244 0.246 1.00 53.53 102 GLY A N 1
ATOM 819 C CA . GLY A 1 102 ? -22.048 1.852 0.288 1.00 53.53 102 GLY A CA 1
ATOM 820 C C . GLY A 1 102 ? -20.795 1.629 1.144 1.00 53.53 102 GLY A C 1
ATOM 821 O O . GLY A 1 102 ? -20.299 2.564 1.771 1.00 53.53 102 GLY A O 1
ATOM 822 N N . VAL A 1 103 ? -20.300 0.383 1.196 1.00 53.88 103 VAL A N 1
ATOM 823 C CA . VAL A 1 103 ? -19.090 -0.010 1.945 1.00 53.88 103 VAL A CA 1
ATOM 824 C C . VAL A 1 103 ? -17.880 0.678 1.323 1.00 53.88 103 VAL A C 1
ATOM 826 O O . VAL A 1 103 ? -17.440 0.343 0.228 1.00 53.88 103 VAL A O 1
ATOM 829 N N . HIS A 1 104 ? -17.370 1.676 2.031 1.00 66.06 104 HIS A N 1
ATOM 830 C CA . HIS A 1 104 ? -16.061 2.243 1.765 1.00 66.06 104 HIS A CA 1
ATOM 831 C C . HIS A 1 104 ? -15.070 1.224 2.337 1.00 66.06 104 HIS A C 1
ATOM 833 O O . HIS A 1 104 ? -15.318 0.756 3.446 1.00 66.06 104 HIS A O 1
ATOM 839 N N . GLY A 1 105 ? -14.041 0.824 1.581 1.00 74.12 105 GLY A N 1
ATOM 840 C CA . GLY A 1 105 ? -12.986 -0.081 2.062 1.00 74.12 105 GLY A CA 1
ATOM 841 C C . GLY A 1 105 ? -12.227 0.505 3.260 1.00 74.12 105 GLY A C 1
ATOM 842 O O . GLY A 1 105 ? -12.807 1.187 4.105 1.00 74.12 105 GLY A O 1
ATOM 843 N N . ALA A 1 106 ? -10.914 0.302 3.343 1.00 87.31 106 ALA A N 1
ATOM 844 C CA . ALA A 1 106 ? -10.145 0.891 4.437 1.00 87.31 106 ALA A CA 1
ATOM 845 C C . ALA A 1 106 ? -10.434 2.402 4.613 1.00 87.31 106 ALA A C 1
ATOM 847 O O . ALA A 1 106 ? -10.549 3.179 3.657 1.00 87.31 106 ALA A O 1
ATOM 848 N N . LYS A 1 107 ? -10.600 2.831 5.866 1.00 87.75 107 LYS A N 1
ATOM 849 C CA . LYS A 1 107 ? -10.748 4.247 6.226 1.00 87.75 107 LYS A CA 1
ATOM 850 C C . LYS A 1 107 ? -9.428 4.977 6.040 1.00 87.75 107 LYS A C 1
ATOM 852 O O . LYS A 1 107 ? -9.446 6.132 5.609 1.00 87.75 107 LYS A O 1
ATOM 857 N N . GLU A 1 108 ? -8.323 4.287 6.308 1.00 91.12 108 GLU A N 1
ATOM 858 C CA . GLU A 1 108 ? -6.962 4.796 6.190 1.00 91.12 108 GLU A CA 1
ATOM 859 C C . GLU A 1 108 ? -6.087 3.850 5.362 1.00 91.12 108 GLU A C 1
ATOM 861 O O . GLU A 1 108 ? -6.155 2.630 5.505 1.00 91.12 108 GLU A O 1
ATOM 866 N N . CYS A 1 109 ? -5.255 4.420 4.495 1.00 93.81 109 CYS A N 1
ATOM 867 C CA . CYS A 1 109 ? -4.292 3.691 3.681 1.00 93.81 109 CYS A CA 1
ATOM 868 C C . CYS A 1 109 ? -2.902 4.298 3.843 1.00 93.81 109 CYS A C 1
ATOM 870 O O . CYS A 1 109 ? -2.698 5.493 3.618 1.00 93.81 109 CYS A O 1
ATOM 872 N N . HIS A 1 110 ? -1.938 3.463 4.213 1.00 95.81 110 HIS A N 1
ATOM 873 C C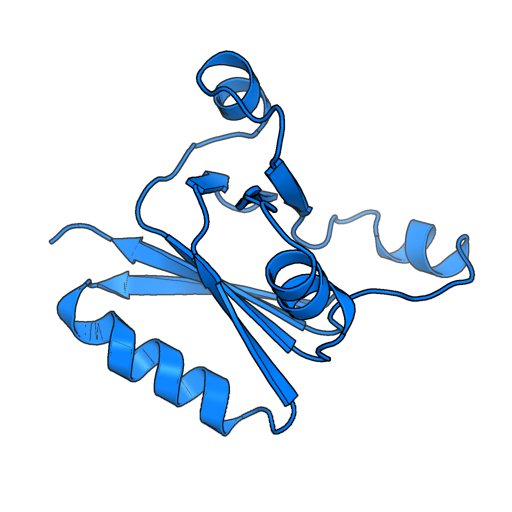A . HIS A 1 110 ? -0.540 3.840 4.368 1.00 95.81 110 HIS A CA 1
ATOM 874 C C . HIS A 1 110 ? 0.282 3.179 3.267 1.00 95.81 110 HIS A C 1
ATOM 876 O O . HIS A 1 110 ? 0.493 1.972 3.299 1.00 95.81 110 HIS A O 1
ATOM 882 N N . PHE A 1 111 ? 0.776 3.970 2.320 1.00 96.50 111 PHE A N 1
ATOM 883 C CA . PHE A 1 111 ? 1.752 3.515 1.336 1.00 96.50 111 PHE A CA 1
ATOM 884 C C . PHE A 1 111 ? 3.155 3.615 1.935 1.00 96.50 111 PHE A C 1
ATOM 886 O O . PHE A 1 111 ? 3.580 4.703 2.329 1.00 96.50 111 PHE A O 1
ATOM 893 N N . VAL A 1 112 ? 3.874 2.498 2.015 1.00 96.75 112 VAL A N 1
ATOM 894 C CA . VAL A 1 112 ? 5.248 2.418 2.523 1.00 96.75 112 VAL A CA 1
ATOM 895 C C . VAL A 1 112 ? 6.177 2.044 1.376 1.00 96.75 112 VAL A C 1
ATOM 897 O O . VAL A 1 112 ? 6.240 0.900 0.939 1.00 96.75 112 VAL A O 1
ATOM 900 N N . VAL A 1 113 ? 6.898 3.039 0.878 1.00 95.75 113 VAL A N 1
ATOM 901 C CA . VAL A 1 113 ? 7.822 2.906 -0.242 1.00 95.75 113 VAL A CA 1
ATOM 902 C C . VAL A 1 113 ? 9.211 2.590 0.297 1.00 95.75 113 VAL A C 1
ATOM 904 O O . VAL A 1 113 ? 9.820 3.426 0.975 1.00 95.75 113 VAL A O 1
ATOM 907 N N . ILE A 1 114 ? 9.703 1.391 -0.011 1.00 95.00 114 ILE A N 1
ATOM 908 C CA . ILE A 1 114 ? 11.042 0.945 0.369 1.00 95.00 114 ILE A CA 1
ATOM 909 C C . ILE A 1 114 ? 12.026 1.465 -0.675 1.00 95.00 114 ILE A C 1
ATOM 911 O O . ILE A 1 114 ? 11.917 1.163 -1.861 1.00 95.00 114 ILE A O 1
ATOM 915 N N . GLN A 1 115 ? 12.978 2.281 -0.237 1.00 87.62 115 GLN A N 1
ATOM 916 C CA . GLN A 1 115 ? 14.019 2.818 -1.100 1.00 87.62 115 GLN A CA 1
ATOM 917 C C . GLN A 1 115 ? 15.245 1.894 -1.088 1.00 87.62 115 GLN A C 1
ATOM 919 O O . GLN A 1 115 ? 15.667 1.472 -0.002 1.00 87.62 115 GLN A O 1
ATOM 924 N N . PRO A 1 116 ? 15.839 1.600 -2.259 1.00 71.00 116 PRO A N 1
ATOM 925 C CA . PRO A 1 116 ? 17.125 0.920 -2.317 1.00 71.00 116 PRO A CA 1
ATOM 926 C C . PRO A 1 116 ? 18.209 1.787 -1.658 1.00 71.00 116 PRO A C 1
ATOM 928 O O . PRO A 1 116 ? 18.160 3.019 -1.734 1.00 71.00 116 PRO A O 1
ATOM 931 N N . VAL A 1 117 ? 19.150 1.125 -0.980 1.00 59.22 117 VAL A N 1
ATOM 932 C CA . VAL A 1 117 ? 20.299 1.746 -0.291 1.00 59.22 117 VAL A CA 1
ATOM 933 C C . VAL A 1 117 ? 21.357 2.198 -1.290 1.00 59.22 117 VAL A C 1
ATOM 935 O O . VAL A 1 117 ? 21.646 1.420 -2.227 1.00 59.22 117 VAL A O 1
#

Sequence (117 aa):
MATYWHFTKSDEFENKISEIKQKFEDCSLIEADLIVKNEGAFVRIENKEDAEKILLHNTVIIYGENIADGYEKAINEFDFSQAVFVSAESKTADIEKKLISGVHGAKECHFVVIQPV

Secondary structure (DSSP, 8-state):
-EEEEEEEEGGGHHHHHHHHHTT-SSEEEEE-SEEETTTEEEEE--SHHHHHHHHS-SEEEEEES-EES-HHHHHHHS--TTEEEEEPPPTTHHHHHHH--S----SEEEEEEEEP-

InterPro domains:
  IPR024185 5-formyltetrahydrofolate cyclo-ligase-like domain superfamily [G3DSA:3.40.50.10420] (4-114)
  IPR037171 NagB/RpiA transferase-like [SSF100950] (26-114)

pLDDT: mean 85.86, std 12.06, range [47.28, 96.94]

Foldseek 3Di:
DAEAEAEDAPVCVVVVVVVVVVVDPWEAEFEFPEAEPQWFTWGFDPDPVSVCNFAVTQEYEYEYAHYDPHDVVVPVPDDRVRIDTDTHDDPCVVVVVVVDDDRDGHNYYYYYHHYYD

Radius of gyration: 14.12 Å; chains: 1; bounding box: 44×32×38 Å

Organism: NCBI:txid981385